Protein AF-W2PKM9-F1 (afdb_monomer_lite)

Secondary structure (DSSP, 8-state):
-HHHHHHHHTTS-SS-HHHHTTSPPHHHHHHHHHHHHHHHHHHHHHHHTT-TT--HHHHHHHHHHHHHH-GGGHHHHSTT------HHHHHT--

Structure (mmCIF, N/CA/C/O backbone):
data_AF-W2PKM9-F1
#
_entry.id   AF-W2PKM9-F1
#
loop_
_atom_site.group_PDB
_atom_site.id
_atom_site.type_symbol
_atom_site.label_atom_id
_atom_site.label_alt_id
_atom_site.label_comp_id
_atom_site.label_asym_id
_atom_site.label_entity_id
_atom_site.label_seq_id
_atom_site.pdbx_PDB_ins_code
_atom_site.Cartn_x
_atom_site.Cartn_y
_atom_site.Cartn_z
_atom_site.occupancy
_atom_site.B_iso_or_equiv
_atom_site.auth_seq_id
_atom_site.auth_comp_id
_atom_site.auth_asym_id
_atom_site.auth_atom_id
_atom_site.pdbx_PDB_model_num
ATOM 1 N N . MET A 1 1 ? -0.604 2.574 -12.316 1.00 83.00 1 MET A N 1
ATOM 2 C CA . MET A 1 1 ? 0.513 3.291 -12.974 1.00 83.00 1 MET A CA 1
ATOM 3 C C . MET A 1 1 ? 1.885 2.764 -12.553 1.00 83.00 1 MET A C 1
ATOM 5 O O . MET A 1 1 ? 2.581 2.264 -13.419 1.00 83.00 1 MET A O 1
ATOM 9 N N . VAL A 1 2 ? 2.260 2.766 -11.264 1.00 89.81 2 VAL A N 1
ATOM 10 C CA . VAL A 1 2 ? 3.614 2.341 -10.815 1.00 89.81 2 VAL A CA 1
ATOM 11 C C . VAL A 1 2 ? 3.941 0.865 -11.100 1.00 89.81 2 VAL A C 1
ATOM 13 O O . VAL A 1 2 ? 5.033 0.570 -11.570 1.00 89.81 2 VAL A O 1
ATOM 16 N N . LYS A 1 3 ? 2.990 -0.060 -10.890 1.00 90.75 3 LYS A N 1
ATOM 17 C CA . LYS A 1 3 ? 3.161 -1.483 -11.254 1.00 90.75 3 LYS A CA 1
ATOM 18 C C . LYS A 1 3 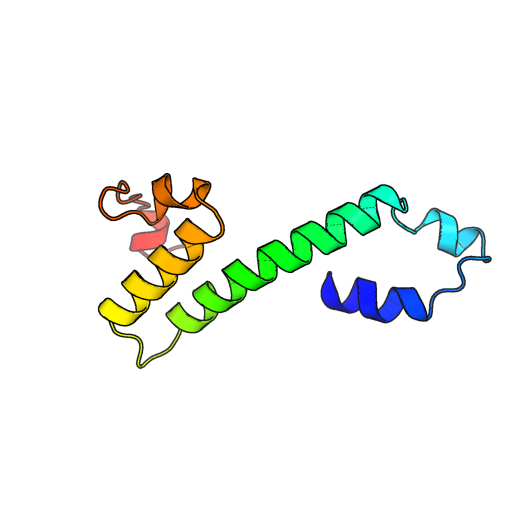? 3.549 -1.645 -12.731 1.00 90.75 3 LYS A C 1
ATOM 20 O O . LYS A 1 3 ? 4.598 -2.194 -13.034 1.00 90.75 3 LYS A O 1
ATOM 25 N N . ARG A 1 4 ? 2.726 -1.072 -13.616 1.00 92.38 4 ARG A N 1
ATOM 26 C CA . ARG A 1 4 ? 2.927 -1.089 -15.070 1.00 92.38 4 ARG A CA 1
ATOM 27 C C . ARG A 1 4 ? 4.256 -0.456 -15.477 1.00 92.38 4 ARG A C 1
ATOM 29 O O . ARG A 1 4 ? 4.896 -0.952 -16.388 1.00 92.38 4 ARG A O 1
ATOM 36 N N . TYR A 1 5 ? 4.671 0.622 -14.814 1.00 92.44 5 TYR A N 1
ATOM 37 C CA . TYR A 1 5 ? 5.976 1.231 -15.068 1.00 92.44 5 TYR A CA 1
ATOM 38 C C . TYR A 1 5 ? 7.122 0.229 -14.854 1.00 92.44 5 TYR A C 1
ATOM 40 O O . TYR A 1 5 ? 7.962 0.087 -15.733 1.00 92.44 5 TYR A O 1
ATOM 48 N N . PHE A 1 6 ? 7.129 -0.510 -13.739 1.00 91.88 6 PHE A N 1
ATOM 49 C CA . PHE A 1 6 ? 8.171 -1.511 -13.488 1.00 91.88 6 PHE A CA 1
ATOM 50 C C . PHE A 1 6 ? 8.101 -2.715 -14.427 1.00 91.88 6 PHE A C 1
ATOM 52 O O . PHE A 1 6 ? 9.151 -3.221 -14.796 1.00 91.88 6 PHE A O 1
ATOM 59 N N . GLU A 1 7 ? 6.900 -3.142 -14.820 1.00 92.88 7 GLU A N 1
ATOM 60 C CA . GLU A 1 7 ? 6.718 -4.204 -15.820 1.00 92.88 7 GLU A CA 1
ATOM 61 C C . GLU A 1 7 ? 7.254 -3.779 -17.192 1.00 92.88 7 GLU A C 1
ATOM 63 O O . GLU A 1 7 ? 7.861 -4.580 -17.886 1.00 92.88 7 GLU A O 1
ATOM 68 N N . LEU A 1 8 ? 7.066 -2.514 -17.581 1.00 91.75 8 LEU A N 1
ATOM 69 C CA . LEU A 1 8 ? 7.560 -1.991 -18.857 1.00 91.75 8 LEU A CA 1
ATOM 70 C C . LEU A 1 8 ? 9.064 -1.716 -18.854 1.00 91.75 8 LEU A C 1
ATOM 72 O O . LEU A 1 8 ? 9.685 -1.819 -19.905 1.00 91.75 8 LEU A O 1
ATOM 76 N N . LEU A 1 9 ? 9.645 -1.378 -17.699 1.00 90.50 9 LEU A N 1
ATOM 77 C CA . LEU A 1 9 ? 11.063 -1.032 -17.570 1.00 90.50 9 LEU A CA 1
ATOM 78 C C . LEU A 1 9 ? 11.995 -2.143 -18.082 1.00 90.50 9 LEU A C 1
ATOM 80 O O . LEU A 1 9 ? 13.070 -1.838 -18.580 1.00 90.50 9 LEU A O 1
ATOM 84 N N . GLU A 1 10 ? 11.578 -3.409 -17.990 1.00 88.88 10 GLU A N 1
ATOM 85 C CA . GLU A 1 10 ? 12.332 -4.575 -18.484 1.00 88.88 10 GLU A CA 1
ATOM 86 C C . GLU A 1 10 ? 12.404 -4.653 -20.019 1.00 88.88 10 GLU A C 1
ATOM 88 O O . GLU A 1 10 ? 13.248 -5.364 -20.556 1.00 88.88 10 GLU A O 1
ATOM 93 N N . PHE A 1 11 ? 11.536 -3.919 -20.720 1.00 91.19 11 PHE A N 1
ATOM 94 C CA . PHE A 1 11 ? 11.436 -3.911 -22.181 1.00 91.19 11 PHE A CA 1
ATOM 95 C C . PHE A 1 11 ? 11.932 -2.606 -22.815 1.00 91.19 11 PHE A C 1
ATOM 97 O O . PHE A 1 11 ? 11.872 -2.469 -24.036 1.00 91.19 11 PHE A O 1
ATOM 104 N N . LEU A 1 12 ? 12.360 -1.630 -22.009 1.00 90.38 12 LEU A N 1
ATOM 105 C CA . LEU A 1 12 ? 12.881 -0.364 -22.512 1.00 90.38 12 LEU A CA 1
ATOM 106 C C . LEU A 1 12 ? 14.348 -0.518 -22.904 1.00 90.38 12 LEU A C 1
ATOM 108 O O . LEU A 1 12 ? 15.139 -1.079 -22.147 1.00 90.38 12 LEU A O 1
ATOM 112 N N . ASP A 1 13 ? 14.700 0.019 -24.069 1.00 88.69 13 ASP A N 1
ATOM 113 C CA . ASP A 1 13 ? 16.090 0.130 -24.487 1.00 88.69 13 ASP A CA 1
ATOM 114 C C . ASP A 1 13 ? 16.765 1.234 -23.665 1.00 88.69 13 ASP A C 1
ATOM 116 O O . ASP A 1 13 ? 16.458 2.416 -23.807 1.00 88.69 13 ASP A O 1
ATOM 120 N N . VAL A 1 14 ? 17.619 0.833 -22.725 1.00 81.75 14 VAL A N 1
ATOM 121 C CA . VAL A 1 14 ? 18.337 1.758 -21.838 1.00 81.75 14 VAL A CA 1
ATOM 122 C C . VAL A 1 14 ? 19.577 2.361 -22.495 1.00 81.75 14 VAL A C 1
ATOM 124 O O . VAL A 1 14 ? 20.129 3.309 -21.936 1.00 81.75 14 VAL A O 1
ATOM 127 N N . ASP A 1 15 ? 19.991 1.829 -23.649 1.00 86.94 15 ASP A N 1
ATOM 128 C CA . ASP A 1 15 ? 21.101 2.343 -24.452 1.00 86.94 15 ASP A CA 1
ATOM 129 C C . ASP A 1 15 ? 20.624 3.411 -25.460 1.00 86.94 15 ASP A C 1
ATOM 131 O O . ASP A 1 15 ? 21.437 4.140 -26.029 1.00 86.94 15 ASP A O 1
ATOM 135 N N . ASP A 1 16 ? 19.307 3.552 -25.654 1.00 94.00 16 ASP A N 1
ATOM 136 C CA . ASP A 1 16 ? 18.702 4.666 -26.383 1.00 94.00 16 ASP A CA 1
ATOM 137 C C . ASP A 1 16 ? 18.737 5.944 -25.521 1.00 94.00 16 ASP A C 1
ATOM 139 O O . ASP A 1 16 ? 18.042 6.074 -24.506 1.00 94.00 16 ASP A O 1
ATOM 143 N N . ASP A 1 17 ? 19.548 6.917 -25.945 1.00 91.81 17 ASP A N 1
ATOM 144 C CA . ASP A 1 17 ? 19.730 8.204 -25.265 1.00 91.81 17 ASP A CA 1
ATOM 145 C C . ASP A 1 17 ? 18.419 8.986 -25.071 1.00 91.81 17 ASP A C 1
ATOM 147 O O . ASP A 1 17 ? 18.281 9.736 -24.098 1.00 91.81 17 ASP A O 1
ATOM 151 N N . ASP A 1 18 ? 17.457 8.868 -25.988 1.00 93.50 18 ASP A N 1
ATOM 152 C CA . ASP A 1 18 ? 16.180 9.573 -25.894 1.00 93.50 18 ASP A CA 1
ATOM 153 C C . ASP A 1 18 ? 15.251 8.903 -24.879 1.00 93.50 18 ASP A C 1
ATOM 155 O O . ASP A 1 18 ? 14.563 9.602 -24.129 1.00 93.50 18 ASP A O 1
ATOM 159 N N . ILE A 1 19 ? 15.299 7.574 -24.760 1.00 89.62 19 ILE A N 1
ATOM 160 C CA . ILE A 1 19 ? 14.615 6.836 -23.689 1.00 89.62 19 ILE A CA 1
ATOM 161 C C . ILE A 1 19 ? 15.274 7.122 -22.336 1.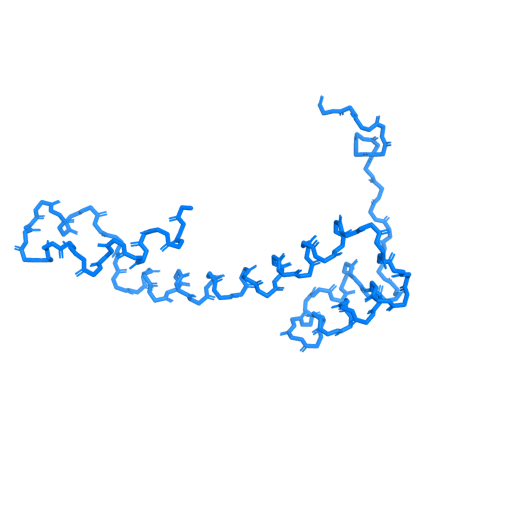00 89.62 19 ILE A C 1
ATOM 163 O O . ILE A 1 19 ? 14.577 7.418 -21.359 1.00 89.62 19 ILE A O 1
ATOM 167 N N . MET A 1 20 ? 16.607 7.096 -22.261 1.00 88.12 20 MET A N 1
ATOM 168 C CA . MET A 1 20 ? 17.354 7.304 -21.019 1.00 88.12 20 MET A CA 1
ATOM 169 C C . MET A 1 20 ? 17.041 8.664 -20.378 1.00 88.12 20 MET A C 1
ATOM 171 O O . MET A 1 20 ? 16.868 8.747 -19.160 1.00 88.12 20 MET A O 1
ATOM 175 N N . LYS A 1 21 ? 16.892 9.725 -21.185 1.00 90.25 21 LYS A N 1
ATOM 176 C CA . LYS A 1 21 ? 16.520 11.078 -20.717 1.00 90.25 21 LYS A CA 1
ATOM 177 C C . LYS A 1 21 ? 15.131 11.144 -20.075 1.00 90.25 21 LYS A C 1
ATOM 179 O O . LYS A 1 21 ? 14.875 12.055 -19.288 1.00 90.25 21 LYS A O 1
ATOM 184 N N . LEU A 1 22 ? 14.231 10.218 -20.411 1.00 90.19 22 LEU A N 1
ATOM 185 C CA . LEU A 1 22 ? 12.869 10.159 -19.871 1.00 90.19 22 LEU A CA 1
ATOM 186 C C . LEU A 1 22 ? 12.774 9.316 -18.592 1.00 90.19 22 LEU A C 1
ATOM 188 O O . LEU A 1 22 ? 11.789 9.423 -17.855 1.00 90.19 22 LEU A O 1
ATOM 192 N N . LEU A 1 23 ? 13.773 8.473 -18.316 1.00 90.19 23 LEU A N 1
ATOM 193 C CA . LEU A 1 23 ? 13.759 7.585 -17.163 1.00 90.19 23 LEU A CA 1
ATOM 194 C C . LEU A 1 23 ? 14.120 8.327 -15.864 1.00 90.19 23 LEU A C 1
ATOM 196 O O . LEU A 1 23 ? 15.070 9.109 -15.813 1.00 90.19 23 LEU A O 1
ATOM 200 N N . PRO A 1 24 ? 13.415 8.044 -14.752 1.00 91.38 24 PRO A N 1
ATOM 201 C CA . PRO A 1 24 ? 13.871 8.439 -13.430 1.00 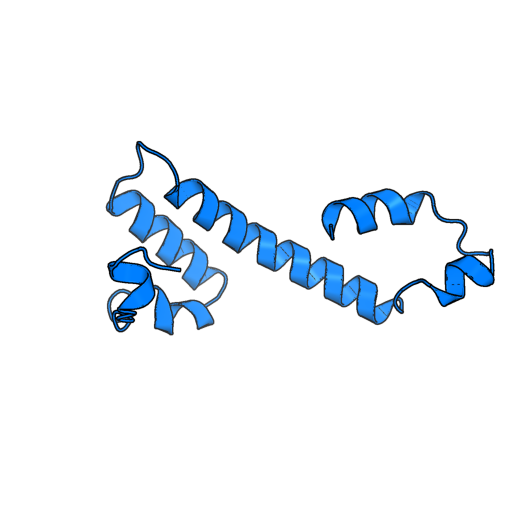91.38 24 PRO A CA 1
ATOM 202 C C . PRO A 1 24 ? 15.271 7.894 -13.141 1.00 91.38 24 PRO A C 1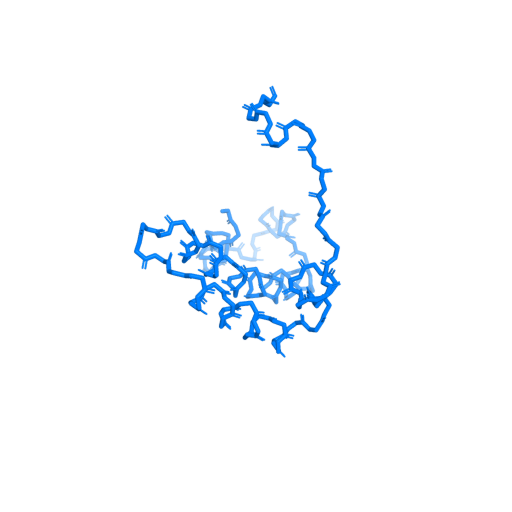
ATOM 204 O O . PRO A 1 24 ? 15.616 6.781 -13.542 1.00 91.38 24 PRO A O 1
ATOM 207 N N . SER A 1 25 ? 16.042 8.631 -12.337 1.00 92.00 25 SER A N 1
ATOM 208 C CA . SER A 1 25 ? 17.361 8.166 -11.901 1.00 92.00 25 SER A CA 1
ATOM 209 C C . SER A 1 25 ? 17.293 6.776 -11.234 1.00 92.00 25 SER A C 1
ATOM 211 O O . SER A 1 25 ? 16.284 6.445 -10.593 1.00 92.00 25 SER A O 1
ATOM 213 N N . PRO A 1 26 ? 18.373 5.972 -11.276 1.00 90.31 26 PRO A N 1
ATOM 214 C CA . PRO A 1 26 ? 18.416 4.680 -10.587 1.00 90.31 26 PRO A CA 1
ATOM 215 C C . PRO A 1 26 ? 18.071 4.772 -9.090 1.00 90.31 26 PRO A C 1
ATOM 217 O O . PRO A 1 26 ? 17.369 3.914 -8.550 1.00 90.31 26 PRO A O 1
ATOM 220 N N . ALA A 1 27 ? 18.498 5.849 -8.421 1.00 94.44 27 ALA A N 1
ATOM 221 C CA . ALA A 1 27 ? 18.166 6.114 -7.023 1.00 94.44 27 ALA A CA 1
ATOM 222 C C . ALA A 1 27 ? 16.662 6.371 -6.826 1.00 94.44 27 ALA A C 1
ATOM 224 O O . ALA A 1 27 ? 16.049 5.805 -5.915 1.00 94.44 27 ALA A O 1
ATOM 225 N N . SER A 1 28 ? 16.051 7.166 -7.710 1.00 94.06 28 SER A N 1
ATOM 226 C CA . SER A 1 28 ? 14.604 7.407 -7.721 1.00 94.06 28 SER A CA 1
ATOM 227 C C . SER A 1 28 ? 13.830 6.108 -7.938 1.00 94.06 28 SER A C 1
ATOM 229 O O . SER A 1 28 ? 12.878 5.839 -7.210 1.00 94.06 28 SER A O 1
ATOM 231 N N . ASN A 1 29 ? 14.273 5.260 -8.869 1.00 92.75 29 ASN A N 1
ATOM 232 C CA . ASN A 1 29 ? 13.660 3.957 -9.130 1.00 92.75 29 ASN A CA 1
ATOM 233 C C . ASN A 1 29 ? 13.745 3.014 -7.928 1.00 92.75 29 ASN A C 1
ATOM 235 O O . ASN A 1 29 ? 12.752 2.375 -7.574 1.00 92.75 29 ASN A O 1
ATOM 239 N N . LYS A 1 30 ? 14.895 2.964 -7.247 1.00 93.62 30 LYS A N 1
ATOM 240 C CA . LYS A 1 30 ? 15.055 2.184 -6.012 1.00 93.62 30 LYS A CA 1
ATOM 241 C C . LYS A 1 30 ? 14.097 2.664 -4.920 1.00 93.62 30 LYS A C 1
ATOM 243 O O . LYS A 1 30 ? 13.418 1.845 -4.299 1.00 93.62 30 LYS A O 1
ATOM 248 N N . ARG A 1 31 ? 14.000 3.982 -4.715 1.00 95.81 31 ARG A N 1
ATOM 249 C CA . ARG A 1 31 ? 13.059 4.580 -3.756 1.00 95.81 31 ARG A CA 1
ATOM 250 C C . ARG A 1 31 ? 11.608 4.284 -4.133 1.00 95.81 31 ARG A C 1
ATOM 252 O O . ARG A 1 31 ? 10.818 3.933 -3.264 1.00 95.81 31 ARG A O 1
ATOM 259 N N . LEU A 1 32 ? 11.267 4.374 -5.417 1.00 94.44 32 LEU A N 1
ATOM 260 C CA . LEU A 1 32 ? 9.924 4.093 -5.915 1.00 94.44 32 LEU A CA 1
ATOM 261 C C . LEU A 1 32 ? 9.527 2.626 -5.696 1.00 94.44 32 LEU A C 1
ATOM 263 O O . LEU A 1 32 ? 8.393 2.371 -5.306 1.00 94.44 32 LEU A O 1
ATOM 267 N N . ARG A 1 33 ? 10.447 1.663 -5.870 1.00 93.38 33 ARG A N 1
ATOM 268 C CA . ARG A 1 33 ? 10.185 0.244 -5.552 1.00 93.38 33 ARG A CA 1
ATOM 269 C C . ARG A 1 33 ? 9.882 0.039 -4.068 1.00 93.38 33 ARG A C 1
ATOM 271 O O . ARG A 1 33 ? 8.936 -0.674 -3.744 1.00 93.38 33 ARG A O 1
ATOM 278 N N . ALA A 1 34 ? 10.656 0.671 -3.184 1.00 93.12 34 ALA A N 1
ATOM 279 C CA . ALA A 1 34 ? 10.426 0.595 -1.742 1.00 93.12 34 ALA A CA 1
ATOM 280 C C . ALA A 1 34 ? 9.052 1.172 -1.367 1.00 93.12 34 ALA A C 1
ATOM 282 O O . ALA A 1 34 ? 8.241 0.475 -0.765 1.00 93.12 34 ALA A O 1
ATOM 283 N N . LEU A 1 35 ? 8.747 2.389 -1.831 1.00 93.25 35 LEU A N 1
ATOM 284 C CA . LEU A 1 35 ? 7.451 3.033 -1.599 1.00 93.25 35 LEU A CA 1
ATOM 285 C C . LEU A 1 35 ? 6.284 2.221 -2.167 1.00 93.25 35 LEU A C 1
ATOM 287 O O . LEU A 1 35 ? 5.237 2.125 -1.537 1.00 93.25 35 LEU A O 1
ATOM 291 N N . PHE A 1 36 ? 6.450 1.613 -3.343 1.00 93.31 36 PHE A N 1
ATOM 292 C CA . PHE A 1 36 ? 5.405 0.791 -3.942 1.00 93.31 36 PHE A CA 1
ATOM 293 C C . PHE A 1 36 ? 5.111 -0.467 -3.119 1.00 93.31 36 PHE A C 1
ATOM 295 O O . PHE A 1 36 ? 3.950 -0.849 -2.997 1.00 93.31 36 PHE A O 1
ATOM 302 N N . LYS A 1 37 ? 6.137 -1.086 -2.522 1.00 90.31 37 LYS A N 1
ATOM 303 C CA . LYS A 1 37 ? 5.949 -2.199 -1.586 1.00 90.31 37 LYS A CA 1
ATOM 304 C C . LYS A 1 37 ? 5.186 -1.744 -0.341 1.00 90.31 37 LYS A C 1
ATOM 306 O O . LYS A 1 37 ? 4.193 -2.361 0.009 1.00 90.31 37 LYS A O 1
ATOM 311 N N . GLU A 1 38 ? 5.590 -0.629 0.261 1.00 89.44 38 GLU A N 1
ATOM 312 C CA . GLU A 1 38 ? 4.897 -0.080 1.434 1.00 89.44 38 GLU A CA 1
ATOM 313 C C . GLU A 1 38 ? 3.432 0.272 1.144 1.00 89.44 38 GLU A C 1
ATOM 315 O O . GLU A 1 38 ? 2.557 0.043 1.975 1.00 89.44 38 GLU A O 1
ATOM 320 N N . LEU A 1 39 ? 3.155 0.804 -0.050 1.00 91.25 39 LEU A N 1
ATOM 321 C CA . LEU A 1 39 ? 1.798 1.113 -0.483 1.00 91.25 39 LEU A CA 1
ATOM 322 C C . LEU A 1 39 ? 0.951 -0.155 -0.641 1.00 91.25 39 LEU A C 1
ATOM 324 O O . LEU A 1 39 ? -0.244 -0.111 -0.372 1.00 91.25 39 LEU A O 1
ATOM 328 N N . LYS A 1 40 ? 1.547 -1.278 -1.063 1.00 90.25 40 LYS A N 1
ATOM 329 C CA . LYS A 1 40 ? 0.833 -2.552 -1.223 1.00 90.25 40 LYS A CA 1
ATOM 330 C C . LYS A 1 40 ? 0.336 -3.116 0.101 1.00 90.25 40 LYS A C 1
ATOM 332 O O . LYS A 1 40 ? -0.780 -3.629 0.131 1.00 90.25 40 LYS A O 1
ATOM 337 N N . ASP A 1 41 ? 1.122 -2.974 1.163 1.00 85.00 41 ASP A N 1
ATOM 338 C CA . ASP A 1 41 ? 0.731 -3.416 2.504 1.00 85.00 41 ASP A CA 1
ATOM 339 C C . ASP A 1 41 ? -0.523 -2.650 2.974 1.00 85.00 41 ASP A C 1
ATOM 341 O O . ASP A 1 41 ? -1.500 -3.250 3.421 1.00 85.00 41 ASP A O 1
ATOM 345 N N . VAL A 1 42 ? -0.551 -1.329 2.758 1.00 90.81 42 VAL A N 1
ATOM 346 C CA . VAL A 1 42 ? -1.706 -0.472 3.087 1.00 90.81 42 VAL A CA 1
ATOM 347 C C . VAL A 1 42 ? -2.900 -0.735 2.160 1.00 90.81 42 VAL A C 1
ATOM 349 O O . VAL A 1 42 ? -4.039 -0.812 2.616 1.00 90.81 42 VAL A O 1
ATOM 352 N N . GLU A 1 43 ? -2.659 -0.901 0.855 1.00 92.50 43 GLU A N 1
ATOM 353 C CA . GLU A 1 43 ? -3.700 -1.183 -0.144 1.00 92.50 43 GLU A CA 1
ATOM 354 C C . GLU A 1 43 ? -4.428 -2.500 0.158 1.00 92.50 43 GLU A C 1
ATOM 356 O O . GLU A 1 43 ? -5.636 -2.589 -0.053 1.00 92.50 43 GLU A O 1
ATOM 361 N N . SER A 1 44 ? -3.711 -3.516 0.649 1.00 90.56 44 SER A N 1
ATOM 362 C CA . SER A 1 44 ? -4.303 -4.806 1.012 1.00 90.56 44 SER A CA 1
ATOM 363 C C . SER A 1 44 ? -5.340 -4.652 2.124 1.00 90.56 44 SER A C 1
ATOM 365 O O . SER A 1 44 ? -6.476 -5.097 1.959 1.00 90.56 44 SER A O 1
ATOM 367 N N . VAL A 1 45 ? -4.981 -3.959 3.212 1.00 92.31 45 VAL A N 1
ATOM 368 C CA . VAL A 1 45 ? -5.903 -3.669 4.321 1.00 92.31 45 VAL A CA 1
ATOM 369 C C . VAL A 1 45 ? -7.072 -2.820 3.827 1.00 92.31 45 VAL A C 1
ATOM 371 O O . VAL A 1 45 ? -8.223 -3.173 4.055 1.00 92.31 45 VAL A O 1
ATOM 374 N N . ALA A 1 46 ? -6.808 -1.757 3.061 1.00 92.56 46 ALA A N 1
ATOM 375 C CA . ALA A 1 46 ? -7.860 -0.889 2.531 1.00 92.56 46 ALA A CA 1
ATOM 376 C C . ALA A 1 46 ? -8.891 -1.643 1.672 1.00 92.56 46 ALA A C 1
ATOM 378 O O . ALA A 1 46 ? -10.081 -1.347 1.742 1.00 92.56 46 ALA A O 1
ATOM 379 N N . LYS A 1 47 ? -8.460 -2.630 0.876 1.00 92.50 47 LYS A N 1
ATOM 380 C CA . LYS A 1 47 ? -9.372 -3.490 0.106 1.00 92.50 47 LYS A CA 1
ATOM 381 C C . LYS A 1 47 ? -10.155 -4.452 0.988 1.00 92.50 47 LYS A C 1
ATOM 383 O O . LYS A 1 47 ? -11.333 -4.664 0.726 1.00 92.50 47 LYS A O 1
ATOM 388 N N . ALA A 1 48 ? -9.522 -5.021 2.010 1.00 91.44 48 ALA A N 1
ATOM 389 C CA . ALA A 1 48 ? -10.192 -5.912 2.951 1.00 91.44 48 ALA A CA 1
ATOM 390 C C . ALA A 1 48 ? -11.319 -5.183 3.711 1.00 91.44 48 ALA A C 1
ATOM 392 O O . ALA A 1 48 ? -12.414 -5.720 3.866 1.00 91.44 48 ALA A O 1
ATOM 393 N N . LEU A 1 49 ? -11.110 -3.909 4.064 1.00 92.38 49 LEU A N 1
ATOM 394 C CA . LEU A 1 49 ? -12.137 -3.054 4.678 1.00 92.38 49 LEU A CA 1
ATOM 395 C C . LEU A 1 49 ? -13.348 -2.773 3.774 1.00 92.38 49 LEU A C 1
ATOM 397 O O . LEU A 1 49 ? -14.408 -2.418 4.273 1.00 92.38 49 LEU A O 1
ATOM 401 N N . GLN A 1 50 ? -13.207 -2.916 2.455 1.00 91.81 50 GLN A N 1
ATOM 402 C CA . GLN A 1 50 ? -14.311 -2.758 1.498 1.00 91.81 50 GLN A CA 1
ATOM 403 C C . GLN A 1 50 ? -15.123 -4.056 1.321 1.00 91.81 50 GLN A C 1
ATOM 405 O O . GLN A 1 50 ? -16.081 -4.085 0.544 1.00 91.81 50 GLN A O 1
ATOM 410 N N . GLY A 1 51 ? -14.727 -5.141 1.997 1.00 91.44 51 GLY A N 1
ATOM 411 C CA . GLY A 1 51 ? -15.452 -6.407 2.026 1.00 91.44 51 GLY A CA 1
ATOM 412 C C . GLY A 1 51 ? -16.812 -6.278 2.714 1.00 91.44 51 GLY A C 1
ATOM 413 O O . GLY A 1 51 ? -16.992 -5.471 3.620 1.00 91.44 51 GLY A O 1
ATOM 414 N N . ARG A 1 52 ? -17.793 -7.075 2.273 1.00 88.81 52 ARG A N 1
ATOM 415 C CA . ARG A 1 52 ? -19.147 -7.069 2.865 1.00 88.81 52 ARG A CA 1
ATOM 416 C C . ARG A 1 52 ? -19.242 -7.872 4.159 1.00 88.81 52 ARG A C 1
ATOM 418 O O . ARG A 1 52 ? -20.123 -7.597 4.963 1.00 88.81 52 ARG A O 1
ATOM 425 N N . ASP A 1 53 ? -18.349 -8.841 4.327 1.00 89.38 53 ASP A N 1
ATOM 426 C CA . ASP A 1 53 ? -18.359 -9.805 5.431 1.00 89.38 53 ASP A CA 1
ATOM 427 C C . ASP A 1 53 ? -17.288 -9.481 6.486 1.00 89.38 53 ASP A C 1
ATOM 429 O O . ASP A 1 53 ? -16.881 -10.350 7.246 1.00 89.38 53 ASP A O 1
ATOM 433 N N . THR A 1 54 ? -16.807 -8.237 6.505 1.00 91.19 54 THR A N 1
ATOM 434 C CA . THR A 1 54 ? -15.779 -7.771 7.436 1.00 91.19 54 THR A CA 1
ATOM 435 C C . THR A 1 54 ? -16.428 -7.363 8.755 1.00 91.19 54 THR A C 1
ATOM 437 O O . THR A 1 54 ? -17.232 -6.426 8.782 1.00 91.19 54 THR A O 1
ATOM 440 N N . ASP A 1 55 ? -16.064 -8.028 9.852 1.00 94.19 55 ASP A N 1
ATOM 441 C CA . ASP A 1 55 ? -16.513 -7.639 11.188 1.00 94.19 55 ASP A CA 1
ATOM 442 C C . ASP A 1 55 ? -15.522 -6.689 11.895 1.00 94.19 55 ASP A C 1
ATOM 444 O O . ASP A 1 55 ? -14.417 -6.422 11.424 1.00 94.19 55 ASP A O 1
ATOM 448 N N . LEU A 1 56 ? -15.925 -6.117 13.036 1.00 93.25 56 LEU A N 1
ATOM 449 C CA . LEU A 1 56 ? -15.082 -5.161 13.768 1.00 93.25 56 LEU A CA 1
ATOM 450 C C . LEU A 1 56 ? -13.822 -5.798 14.379 1.00 93.25 56 LEU A C 1
ATOM 452 O O . LEU A 1 56 ? -12.850 -5.080 14.630 1.00 93.25 56 LEU A O 1
ATOM 456 N N . LEU A 1 57 ? -13.831 -7.109 14.638 1.00 94.94 57 LEU A N 1
ATOM 457 C CA . LEU A 1 57 ? -12.665 -7.825 15.144 1.00 94.94 57 LEU A CA 1
ATOM 458 C C . LEU A 1 57 ? -11.618 -7.962 14.035 1.00 94.94 57 LEU A C 1
ATOM 460 O O . LEU A 1 57 ? -10.452 -7.647 14.279 1.00 94.94 57 LEU A O 1
ATOM 464 N N . ASP A 1 58 ? -12.043 -8.320 12.823 1.00 94.25 58 ASP A N 1
ATOM 465 C CA . ASP A 1 58 ? -11.191 -8.366 11.632 1.00 94.25 58 ASP A CA 1
ATOM 466 C C . ASP A 1 58 ? -10.545 -6.999 11.366 1.00 94.25 58 ASP A C 1
ATOM 468 O O . ASP A 1 58 ? -9.325 -6.895 11.211 1.00 94.25 58 ASP A O 1
ATOM 472 N N . VAL A 1 59 ? -11.344 -5.919 11.401 1.00 94.19 59 VAL A N 1
ATOM 473 C CA . VAL A 1 59 ? -10.840 -4.540 11.240 1.00 94.19 59 VAL A CA 1
ATOM 474 C C . VAL A 1 59 ? -9.753 -4.229 12.268 1.00 94.19 59 VAL A C 1
ATOM 476 O O . VAL A 1 59 ? -8.693 -3.705 11.914 1.00 94.19 59 VAL A O 1
ATOM 479 N N . ARG A 1 60 ? -10.000 -4.544 13.547 1.00 95.31 60 ARG A N 1
ATOM 480 C CA . ARG A 1 60 ? -9.047 -4.270 14.629 1.00 95.31 60 ARG A CA 1
ATOM 481 C C . ARG A 1 60 ? -7.758 -5.062 14.441 1.00 95.31 60 ARG A C 1
ATOM 483 O O . ARG A 1 60 ? -6.683 -4.473 14.560 1.00 95.31 60 ARG A O 1
ATOM 490 N N . GLN A 1 61 ? -7.860 -6.345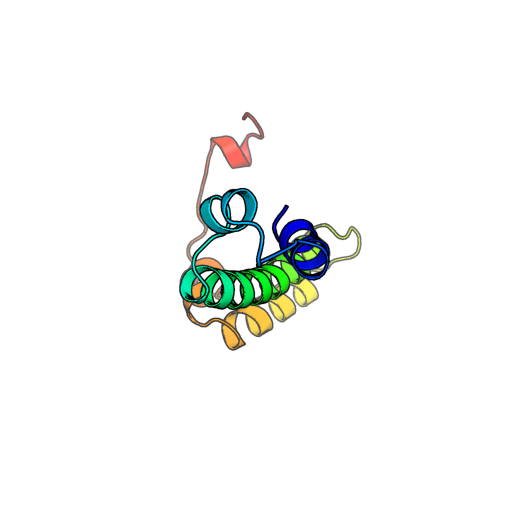 14.095 1.00 95.62 61 GLN A N 1
ATOM 491 C CA . GLN A 1 61 ? -6.701 -7.192 13.836 1.00 95.62 61 GLN A CA 1
ATOM 492 C C . GLN A 1 61 ? -5.842 -6.622 12.703 1.00 95.62 61 GLN A C 1
ATOM 494 O O . GLN A 1 61 ? -4.634 -6.454 12.875 1.00 95.62 61 GLN A O 1
ATOM 499 N N . TRP A 1 62 ? -6.444 -6.253 11.570 1.00 95.38 62 TRP A N 1
ATOM 500 C CA . TRP A 1 62 ? -5.689 -5.694 10.447 1.00 95.38 62 TRP A CA 1
ATOM 501 C C . TRP A 1 62 ? -5.042 -4.352 10.785 1.00 95.38 62 TRP A C 1
ATOM 503 O O . TRP A 1 62 ? -3.929 -4.073 10.339 1.00 95.38 62 TRP A O 1
ATOM 513 N N . PHE A 1 63 ? -5.701 -3.516 11.589 1.00 95.31 63 PHE A N 1
ATOM 514 C CA . PHE A 1 63 ? -5.098 -2.276 12.071 1.00 95.31 63 PHE A CA 1
ATOM 515 C C . PHE A 1 63 ? -3.913 -2.529 13.002 1.00 95.31 63 PHE A C 1
ATOM 517 O O . PHE A 1 63 ? -2.892 -1.861 12.850 1.00 95.31 63 PHE A O 1
ATOM 524 N N . ASP A 1 64 ? -4.001 -3.492 13.918 1.00 95.69 64 ASP A N 1
ATOM 525 C CA . ASP A 1 64 ? -2.886 -3.841 14.805 1.00 95.69 64 ASP A CA 1
ATOM 526 C C . ASP A 1 64 ? -1.697 -4.419 14.027 1.00 95.69 64 ASP A C 1
ATOM 528 O O . ASP A 1 64 ? -0.554 -4.024 14.268 1.00 95.69 64 ASP A O 1
ATOM 532 N N . GLU A 1 65 ? -1.951 -5.272 13.033 1.00 94.31 65 GLU A N 1
ATOM 533 C CA . GLU A 1 65 ? -0.922 -5.782 12.121 1.00 94.31 65 GLU A CA 1
ATOM 534 C C . GLU A 1 65 ? -0.266 -4.646 11.317 1.00 94.31 65 GLU A C 1
ATOM 536 O O . GLU A 1 65 ? 0.963 -4.577 11.207 1.00 94.31 65 GLU A O 1
ATOM 541 N N . LEU A 1 66 ? -1.061 -3.701 10.805 1.00 94.19 66 LEU A N 1
ATOM 542 C CA . LEU A 1 66 ? -0.548 -2.560 10.051 1.00 94.19 66 LEU A CA 1
ATOM 543 C C . LEU A 1 66 ? 0.265 -1.598 10.934 1.00 94.19 66 LEU A C 1
ATOM 545 O O . LEU A 1 66 ? 1.281 -1.068 10.483 1.00 94.19 66 LEU A O 1
ATOM 549 N N . ILE A 1 67 ? -0.130 -1.403 12.196 1.00 95.25 67 ILE A N 1
ATOM 550 C CA . ILE A 1 67 ? 0.630 -0.628 13.189 1.00 95.25 67 ILE A CA 1
ATOM 551 C C . ILE A 1 67 ? 1.935 -1.342 13.551 1.00 95.25 67 ILE A C 1
ATOM 553 O O . ILE A 1 67 ? 2.973 -0.690 13.645 1.00 95.25 67 ILE A O 1
ATOM 557 N N . ALA A 1 68 ? 1.918 -2.667 13.713 1.00 94.75 68 ALA A N 1
ATOM 558 C CA . ALA A 1 68 ? 3.129 -3.443 13.976 1.00 94.75 68 ALA A CA 1
ATOM 559 C C . ALA A 1 68 ? 4.147 -3.314 12.828 1.00 94.75 68 ALA A C 1
ATOM 561 O O . ALA A 1 68 ? 5.348 -3.199 13.072 1.00 94.75 68 ALA A O 1
ATOM 562 N N . LEU A 1 69 ? 3.670 -3.270 11.579 1.00 92.06 69 LEU A N 1
ATOM 563 C CA . LEU A 1 69 ? 4.502 -3.010 10.400 1.00 92.06 69 LEU A CA 1
ATOM 564 C C . LEU A 1 69 ? 4.963 -1.548 10.308 1.00 92.06 69 LEU A C 1
ATOM 566 O O . LEU A 1 69 ? 6.079 -1.271 9.859 1.00 92.06 69 LEU A O 1
ATOM 570 N N . LYS A 1 70 ? 4.094 -0.604 10.682 1.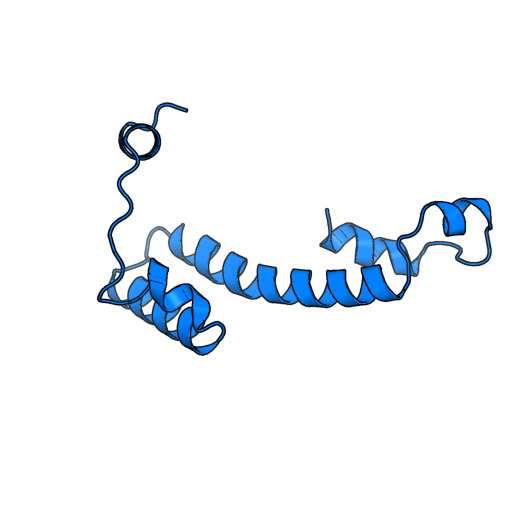00 91.06 70 LYS A N 1
ATOM 571 C CA . LYS A 1 70 ? 4.293 0.842 10.534 1.00 91.06 70 LYS A CA 1
ATOM 572 C C . LYS A 1 70 ? 3.772 1.584 11.772 1.00 91.06 70 LYS A C 1
ATOM 574 O O . LYS A 1 70 ? 2.648 2.096 11.754 1.00 91.06 70 LYS A O 1
ATOM 579 N N . PRO A 1 71 ? 4.605 1.717 12.825 1.00 94.06 71 PRO A N 1
ATOM 580 C CA . PRO A 1 71 ? 4.195 2.305 14.102 1.00 94.06 71 PRO A CA 1
ATOM 581 C C . PRO A 1 71 ? 3.620 3.720 13.993 1.00 94.06 71 PRO A C 1
ATOM 583 O O . PRO A 1 71 ? 2.799 4.118 14.815 1.00 94.06 71 PRO A O 1
ATOM 586 N N . GLN A 1 72 ? 3.990 4.474 12.953 1.00 92.31 72 GLN A N 1
ATOM 587 C CA . GLN A 1 72 ? 3.446 5.805 12.681 1.00 92.31 72 GLN A CA 1
ATOM 588 C C . GLN A 1 72 ? 1.923 5.828 12.477 1.00 92.31 72 GLN A C 1
ATOM 590 O O . GLN A 1 72 ? 1.308 6.881 12.628 1.00 92.31 72 GLN A O 1
ATOM 595 N N . PHE A 1 73 ? 1.302 4.697 12.132 1.00 92.50 73 PHE A N 1
ATOM 596 C CA . PHE A 1 73 ? -0.148 4.622 11.981 1.00 92.50 73 PHE A CA 1
ATOM 597 C C . PHE A 1 73 ? -0.895 4.537 13.307 1.00 92.50 73 PHE A C 1
ATOM 599 O O . PHE A 1 73 ? -2.103 4.754 13.311 1.00 92.50 73 PHE A O 1
ATOM 606 N N . ALA A 1 74 ? -0.216 4.294 14.433 1.00 94.81 74 ALA A N 1
ATOM 607 C CA . ALA A 1 74 ? -0.861 4.247 15.745 1.00 94.81 74 ALA A CA 1
ATOM 608 C C . ALA A 1 74 ? -1.614 5.547 16.075 1.00 94.81 74 ALA A C 1
ATOM 610 O O . ALA A 1 74 ? -2.664 5.497 16.708 1.00 94.81 74 ALA A O 1
ATOM 611 N N . THR A 1 75 ? -1.130 6.691 15.580 1.00 94.19 75 THR A N 1
ATOM 612 C CA . THR A 1 75 ? -1.786 7.998 15.735 1.00 94.19 75 THR A CA 1
ATOM 613 C C . THR A 1 75 ? -3.187 8.043 15.117 1.00 94.19 75 THR A C 1
ATOM 615 O O . THR A 1 75 ? -4.032 8.781 15.606 1.00 94.19 75 THR A O 1
ATOM 618 N N . TYR A 1 76 ? -3.441 7.255 14.068 1.00 91.44 76 TYR A N 1
ATOM 619 C CA . TYR A 1 76 ? -4.697 7.282 13.306 1.00 91.44 76 TYR A CA 1
ATOM 620 C C . TYR A 1 76 ? -5.538 6.012 13.469 1.00 91.44 76 TYR A C 1
ATOM 622 O O . TYR A 1 76 ? -6.755 6.061 13.352 1.00 91.44 76 TYR A O 1
ATOM 630 N N . LEU A 1 77 ? -4.892 4.869 13.709 1.00 93.50 77 LEU A N 1
ATOM 631 C CA . LEU A 1 77 ? -5.529 3.550 13.749 1.00 93.50 77 LEU A CA 1
ATOM 632 C C . LEU A 1 77 ? -5.467 2.906 15.137 1.00 93.50 77 LEU A C 1
ATOM 634 O O . LEU A 1 77 ? -5.989 1.807 15.327 1.00 93.50 77 LEU A O 1
ATOM 638 N N . GLY A 1 78 ? -4.782 3.523 16.101 1.00 94.12 78 GLY A N 1
ATOM 639 C CA . GLY A 1 78 ? -4.646 2.988 17.450 1.00 94.12 78 GLY A CA 1
ATOM 640 C C . GLY A 1 78 ? -5.971 3.002 18.228 1.00 94.12 78 GLY A C 1
ATOM 641 O O . GLY A 1 78 ? -6.882 3.749 17.885 1.00 94.12 78 GLY A O 1
ATOM 642 N N . PRO A 1 79 ? -6.086 2.231 19.324 1.00 91.62 79 PRO A N 1
ATOM 643 C CA . PRO A 1 79 ? -7.298 2.209 20.153 1.00 91.62 79 PRO A CA 1
ATOM 644 C C . PRO A 1 79 ? -7.659 3.562 20.784 1.00 91.62 79 PRO A C 1
ATOM 646 O O . PRO A 1 79 ? -8.797 3.770 21.184 1.00 91.62 79 PRO A O 1
ATOM 649 N N . GLN A 1 80 ? -6.668 4.447 20.914 1.00 92.25 80 GLN A N 1
ATOM 650 C CA . GLN A 1 80 ? -6.797 5.801 21.460 1.00 92.25 80 GLN A CA 1
ATOM 651 C C . GLN A 1 80 ? -6.614 6.872 20.374 1.00 92.25 80 GLN A C 1
ATOM 653 O O . GLN A 1 80 ? -6.352 8.028 20.698 1.00 92.25 80 GLN A O 1
ATOM 658 N N . ALA A 1 81 ? -6.665 6.487 19.094 1.00 92.81 81 ALA A N 1
ATOM 659 C CA . ALA A 1 81 ? -6.591 7.446 18.003 1.00 92.81 81 ALA A CA 1
ATOM 660 C C . ALA A 1 81 ? -7.802 8.383 18.051 1.00 92.81 81 ALA A C 1
ATOM 662 O O . ALA A 1 81 ? -8.927 7.956 18.319 1.00 92.81 81 ALA A O 1
ATOM 663 N N . GLU A 1 82 ? -7.559 9.665 17.799 1.00 91.62 82 GLU A N 1
ATOM 664 C CA . GLU A 1 82 ? -8.627 10.651 17.715 1.00 91.62 82 GLU A CA 1
ATOM 665 C C . GLU A 1 82 ? -9.495 10.369 16.484 1.00 91.62 82 GLU A C 1
ATOM 667 O O . GLU A 1 82 ? -8.986 10.093 15.393 1.00 91.62 82 GLU A O 1
ATOM 672 N N . ILE A 1 83 ? -10.816 10.436 16.655 1.00 86.19 83 ILE A N 1
ATOM 673 C CA . ILE A 1 83 ? -11.746 10.315 15.535 1.00 86.19 83 ILE A CA 1
ATOM 674 C C . ILE A 1 83 ? -11.678 11.621 14.745 1.00 86.19 83 ILE A C 1
ATOM 676 O O . ILE A 1 83 ? -12.088 12.678 15.222 1.00 86.19 83 ILE A O 1
ATOM 680 N N . VAL A 1 84 ? -11.148 11.545 13.526 1.00 83.62 84 VAL A N 1
ATOM 681 C CA . VAL A 1 84 ? -11.101 12.694 12.622 1.00 83.62 84 VAL A CA 1
ATOM 682 C C . VAL A 1 84 ? -12.498 12.931 12.063 1.00 83.62 84 VAL A C 1
ATOM 684 O O . VAL A 1 84 ? -12.969 12.185 11.206 1.00 83.62 84 VAL A O 1
ATOM 687 N N . HIS A 1 85 ? -13.145 13.990 12.538 1.00 85.12 85 HIS A N 1
ATOM 688 C CA . HIS A 1 85 ? -14.420 14.451 12.006 1.00 85.12 85 HIS A CA 1
ATOM 689 C C . HIS A 1 85 ? -14.202 15.257 10.728 1.00 85.12 85 HIS A C 1
ATOM 691 O O . HIS A 1 85 ? -13.453 16.237 10.710 1.00 85.12 85 HIS A O 1
ATOM 697 N N . SER A 1 86 ? -14.871 14.854 9.654 1.00 84.81 86 SER A N 1
ATOM 698 C CA . SER A 1 86 ? -14.863 15.573 8.382 1.00 84.81 86 SER A CA 1
ATOM 699 C C . SER A 1 86 ? -16.305 15.697 7.902 1.00 84.81 86 SER A C 1
ATOM 701 O O . SER A 1 86 ? -16.848 14.719 7.391 1.00 84.81 86 SER A O 1
ATOM 703 N N . PRO A 1 87 ? -16.937 16.875 8.070 1.00 87.62 87 PRO A N 1
ATOM 704 C CA . PRO A 1 87 ? -18.336 17.071 7.707 1.00 87.62 87 PRO A CA 1
ATOM 705 C C . PRO A 1 87 ? -18.640 16.680 6.259 1.00 87.62 87 PRO A C 1
ATOM 707 O O . PRO A 1 87 ? -19.626 15.992 6.033 1.00 87.62 87 PRO A O 1
ATOM 710 N N . ASP A 1 88 ? -17.765 17.035 5.311 1.00 86.75 88 ASP A N 1
ATOM 711 C CA . ASP A 1 88 ? -17.926 16.706 3.885 1.00 86.75 88 ASP A CA 1
ATOM 712 C C . ASP A 1 88 ? -17.853 15.189 3.622 1.00 86.75 88 ASP A C 1
ATOM 714 O O . ASP A 1 88 ? -18.579 14.644 2.787 1.00 86.75 88 ASP A O 1
ATOM 718 N N . PHE A 1 89 ? -16.988 14.483 4.362 1.00 78.94 89 PHE A N 1
ATOM 719 C CA . PHE A 1 89 ? -16.882 13.027 4.290 1.00 78.94 89 PHE A CA 1
ATOM 720 C C . PHE A 1 89 ? -18.108 12.341 4.905 1.00 78.94 89 PHE A C 1
ATOM 722 O O . PHE A 1 89 ? -18.640 11.393 4.331 1.00 78.94 89 PHE A O 1
ATOM 729 N N . GLU A 1 90 ? -18.578 12.833 6.052 1.00 82.62 90 GLU A N 1
ATOM 730 C CA . GLU A 1 90 ? -19.739 12.300 6.771 1.00 82.62 90 GLU A CA 1
ATOM 731 C C . GLU A 1 90 ? -21.058 12.554 6.018 1.00 82.62 90 GLU A C 1
ATOM 733 O O . GLU A 1 90 ? -21.946 11.700 6.028 1.00 82.62 90 GLU A O 1
ATOM 738 N N . SER A 1 91 ? -21.190 13.694 5.330 1.00 85.50 91 SER A N 1
ATOM 739 C CA . SER A 1 91 ? -22.360 14.032 4.509 1.00 85.50 91 SER A CA 1
ATOM 740 C C . SER A 1 91 ? -22.358 13.364 3.131 1.00 85.50 91 SER A C 1
ATOM 742 O O . SER A 1 91 ? -23.384 13.382 2.448 1.00 85.50 91 SER A O 1
ATOM 744 N N . GLY A 1 92 ? -21.229 12.789 2.699 1.00 74.69 92 GLY A N 1
ATOM 745 C CA . GLY A 1 92 ? -21.078 12.181 1.375 1.00 74.69 92 GLY A CA 1
ATOM 746 C C . GLY A 1 92 ? -21.179 13.182 0.219 1.00 74.69 92 GLY A C 1
ATOM 747 O O . GLY A 1 92 ? -21.448 12.786 -0.917 1.00 74.69 92 GLY A O 1
ATOM 748 N N . THR A 1 93 ? -20.996 14.474 0.494 1.00 69.06 93 THR A N 1
ATOM 749 C CA . THR A 1 93 ? -21.026 15.540 -0.513 1.00 69.06 93 THR A CA 1
ATOM 750 C C . THR A 1 93 ? -19.594 15.927 -0.853 1.00 69.06 93 THR A C 1
ATOM 752 O O . THR A 1 93 ? -18.950 16.633 -0.082 1.00 69.06 93 THR A O 1
ATOM 755 N N . ALA A 1 94 ? -19.097 15.415 -1.981 1.00 59.03 94 ALA A N 1
ATOM 756 C CA . ALA A 1 94 ? -17.816 15.816 -2.565 1.00 59.03 94 ALA A CA 1
ATOM 757 C C . ALA A 1 94 ? -17.903 17.183 -3.260 1.00 59.03 94 ALA A C 1
ATOM 759 O O . ALA A 1 94 ? -18.990 17.500 -3.801 1.00 59.03 94 ALA A O 1
#

pLDDT: mean 90.49, std 5.46, range [59.03, 95.81]

Foldseek 3Di:
DLVVVVVCVVVDDCVPPVSVVVDDDPVVNVVSVVVVVLVVLVVVLVVVVVDPPDDPVNNLVSLVVNCVVPVVCCCPSNPPHDDDDDPCVVVVPD

Radius of gyration: 19.06 Å; chains: 1; bounding box: 44×27×48 Å

Sequence (94 aa):
MVKRYFELLEFLDVDDDDIMKLLPSPASNKRLRALFKELKDVESVAKALQGRDTDLLDVRQWFDELIALKPQFATYLGPQAEIVHSPDFESGTA

Organism: Phytophthora nicotianae (strain INRA-310) (NCBI:txid761204)